Protein AF-A0A146LGS4-F1 (afdb_monomer_lite)

Foldseek 3Di:
DDDDWDDPDDQPDAAEAEAEAFDKDKDKDDQADQFKDKYKYKYAYPVLDKKKKKKWKAFDAADPVRHDIAKWKWKDQPPDIDIDGHGDMDMDMHRMMMIIITHGHPTRIMMMMMMHD

Sequence (117 aa):
FYCEGKSVHPPKSYETITVKPGASIQVASPETQEKDEDKAYSFSSTTGSPITLKCTMKLDKPLSTGQCAKEILTIDSGNGPQESCGKGQVSATGTTIKMRVETLRATRGQVSCVVKG

Structure (mmCIF, N/CA/C/O backbone):
data_AF-A0A146LGS4-F1
#
_entry.id   AF-A0A146LGS4-F1
#
loop_
_atom_site.group_PDB
_atom_site.id
_atom_site.type_symbol
_atom_site.label_atom_id
_atom_site.label_alt_id
_atom_site.label_comp_id
_atom_site.label_asym_id
_atom_site.label_entity_id
_atom_site.label_seq_id
_atom_site.pdbx_PDB_ins_code
_atom_site.Cartn_x
_atom_site.Cartn_y
_atom_site.Cartn_z
_atom_site.occupancy
_atom_site.B_iso_or_equiv
_atom_site.auth_seq_id
_atom_site.auth_comp_id
_atom_site.auth_asym_id
_atom_site.auth_atom_id
_atom_site.pdbx_PDB_model_num
ATOM 1 N N . PHE A 1 1 ? 31.369 -2.516 -9.886 1.00 40.03 1 PHE A N 1
ATOM 2 C CA . PHE A 1 1 ? 30.089 -3.215 -9.676 1.00 40.03 1 PHE A CA 1
ATOM 3 C C . PHE A 1 1 ? 29.508 -2.722 -8.363 1.00 40.03 1 PHE A C 1
ATOM 5 O O . PHE A 1 1 ? 30.060 -3.038 -7.320 1.00 40.03 1 PHE A O 1
ATOM 12 N N . TYR A 1 2 ? 28.504 -1.850 -8.420 1.00 39.00 2 TYR A N 1
ATOM 13 C CA . TYR A 1 2 ? 27.823 -1.311 -7.242 1.00 39.00 2 TYR A CA 1
ATOM 14 C C . TYR A 1 2 ? 26.480 -2.042 -7.152 1.00 39.00 2 TYR A C 1
ATOM 16 O O . TYR A 1 2 ? 25.665 -1.932 -8.066 1.00 39.00 2 TYR A O 1
ATOM 24 N N . CYS A 1 3 ? 26.314 -2.894 -6.139 1.00 54.81 3 CYS A N 1
ATOM 25 C CA . CYS A 1 3 ? 25.048 -3.579 -5.889 1.00 54.81 3 CYS A CA 1
ATOM 26 C C . CYS A 1 3 ? 24.164 -2.655 -5.056 1.00 54.81 3 CYS A C 1
ATOM 28 O O . CYS A 1 3 ? 24.316 -2.589 -3.839 1.00 54.81 3 CYS A O 1
ATOM 30 N N . GLU A 1 4 ? 23.250 -1.950 -5.714 1.00 57.44 4 GLU A N 1
ATOM 31 C CA . GLU A 1 4 ? 22.128 -1.299 -5.041 1.00 57.44 4 GLU A CA 1
ATOM 32 C C . GLU A 1 4 ? 21.035 -2.347 -4.848 1.00 57.44 4 GLU A C 1
ATOM 34 O O . GLU A 1 4 ? 20.549 -2.948 -5.808 1.00 57.44 4 GLU A O 1
ATOM 39 N N . GLY A 1 5 ? 20.711 -2.629 -3.591 1.00 53.88 5 GLY A N 1
ATOM 40 C CA . GLY A 1 5 ? 19.721 -3.623 -3.205 1.00 53.88 5 GLY A CA 1
ATOM 41 C C . GLY A 1 5 ? 18.818 -3.092 -2.101 1.00 53.88 5 GLY A C 1
ATOM 42 O O . GLY A 1 5 ? 19.068 -2.028 -1.536 1.00 53.88 5 GLY A O 1
ATOM 43 N N . LYS A 1 6 ? 17.765 -3.858 -1.812 1.00 62.69 6 LYS A N 1
ATOM 44 C CA . LYS A 1 6 ? 16.754 -3.563 -0.789 1.00 62.69 6 LYS A CA 1
ATOM 45 C C . LYS A 1 6 ? 17.360 -3.162 0.558 1.00 62.69 6 LYS A C 1
ATOM 47 O O . LYS A 1 6 ? 18.405 -3.684 0.956 1.00 62.69 6 LYS A O 1
ATOM 52 N N . SER A 1 7 ? 16.627 -2.352 1.322 1.00 59.41 7 SER A N 1
ATOM 53 C CA . SER A 1 7 ? 16.926 -2.183 2.741 1.00 59.41 7 SER A CA 1
ATOM 54 C C . SER A 1 7 ? 16.551 -3.467 3.489 1.00 59.41 7 SER A C 1
ATOM 56 O O . SER A 1 7 ? 15.380 -3.809 3.625 1.00 59.41 7 SER A O 1
ATOM 58 N N . VAL A 1 8 ? 17.548 -4.198 3.998 1.00 62.03 8 VAL A N 1
ATOM 59 C CA . VAL A 1 8 ? 17.332 -5.389 4.851 1.00 62.03 8 VAL A CA 1
ATOM 60 C C . VAL A 1 8 ? 16.853 -5.032 6.261 1.00 62.03 8 VAL A C 1
ATOM 62 O O . VAL A 1 8 ? 16.523 -5.911 7.055 1.00 62.03 8 VAL A O 1
ATOM 65 N N . HIS A 1 9 ? 16.833 -3.741 6.591 1.00 65.00 9 HIS A N 1
ATOM 66 C CA . HIS A 1 9 ? 16.411 -3.250 7.890 1.00 65.00 9 HIS A CA 1
ATOM 67 C C . HIS A 1 9 ? 14.932 -2.846 7.864 1.00 65.00 9 HIS A C 1
ATOM 69 O O . HIS A 1 9 ? 14.465 -2.287 6.863 1.00 65.00 9 HIS A O 1
ATOM 75 N N . PRO A 1 10 ? 14.191 -3.082 8.963 1.00 65.62 10 PRO A N 1
ATOM 76 C CA . PRO A 1 10 ? 12.852 -2.533 9.117 1.00 65.62 10 PRO A CA 1
ATOM 77 C C . PRO A 1 10 ? 12.892 -0.997 9.025 1.00 65.62 10 PRO A C 1
ATOM 79 O O . PRO A 1 10 ? 13.920 -0.388 9.348 1.00 65.62 10 PRO A O 1
ATOM 82 N N . PRO A 1 11 ? 11.791 -0.356 8.600 1.00 73.38 11 PRO A N 1
ATOM 83 C CA . PRO A 1 11 ? 11.742 1.096 8.497 1.00 73.38 11 PRO A CA 1
ATOM 84 C C . PRO A 1 11 ? 12.005 1.735 9.865 1.00 73.38 11 PRO A C 1
ATOM 86 O O . PRO A 1 11 ? 11.525 1.255 10.894 1.00 73.38 11 PRO A O 1
ATOM 89 N N . LYS A 1 12 ? 12.773 2.832 9.874 1.00 74.19 12 LYS A N 1
ATOM 90 C CA . LYS A 1 12 ? 13.194 3.524 11.108 1.00 74.19 12 LYS A CA 1
ATOM 91 C C . LYS A 1 12 ? 12.014 4.055 11.925 1.00 74.19 12 LYS A C 1
ATOM 93 O O . LYS A 1 12 ? 12.109 4.154 13.145 1.00 74.19 12 LYS A O 1
ATOM 98 N N . SER A 1 13 ? 10.924 4.410 11.255 1.00 80.38 13 SER A N 1
ATOM 99 C CA . SER A 1 13 ? 9.697 4.895 11.873 1.00 80.38 13 SER A CA 1
ATOM 100 C C . SER A 1 13 ? 8.507 4.679 10.942 1.00 80.38 13 SER A C 1
ATOM 102 O O . SER A 1 13 ? 8.665 4.570 9.727 1.00 80.38 13 SER A O 1
ATOM 104 N N . TYR A 1 14 ? 7.315 4.629 11.535 1.00 87.31 14 TYR A N 1
ATOM 105 C CA . TYR A 1 14 ? 6.047 4.659 10.817 1.00 87.31 14 TYR A CA 1
ATOM 106 C C . TYR A 1 14 ? 5.342 5.983 11.095 1.00 87.31 14 TYR A C 1
ATOM 108 O O . TYR A 1 14 ? 5.128 6.343 12.254 1.00 87.31 14 TYR A O 1
ATOM 116 N N . GLU A 1 15 ? 4.923 6.672 10.041 1.00 90.94 15 GLU A N 1
ATOM 117 C CA . GLU A 1 15 ? 3.952 7.751 10.157 1.00 90.94 15 GLU A CA 1
ATOM 118 C C . GLU A 1 15 ? 2.581 7.140 10.460 1.00 90.94 15 GLU A C 1
ATOM 120 O O . GLU A 1 15 ? 2.048 6.349 9.681 1.00 90.94 15 GLU A O 1
ATOM 125 N N . THR A 1 16 ? 2.021 7.451 11.627 1.00 91.88 16 THR A N 1
ATOM 126 C CA . THR A 1 16 ? 0.741 6.875 12.051 1.00 91.88 16 THR A CA 1
ATOM 127 C C . THR A 1 16 ? -0.404 7.794 11.657 1.00 91.88 16 THR A C 1
ATOM 129 O O . THR A 1 16 ? -0.437 8.956 12.054 1.00 91.88 16 THR A O 1
ATOM 132 N N . ILE A 1 17 ? -1.358 7.254 10.903 1.00 93.38 17 ILE A N 1
ATOM 133 C CA . ILE A 1 17 ? -2.522 7.973 10.395 1.00 93.38 17 ILE A CA 1
ATOM 134 C C . ILE A 1 17 ? -3.781 7.299 10.931 1.00 93.38 17 ILE A C 1
ATOM 136 O O . ILE A 1 17 ? -4.091 6.148 10.615 1.00 93.38 17 ILE A O 1
ATOM 140 N N . THR A 1 18 ? -4.535 8.037 11.735 1.00 94.62 18 THR A N 1
ATOM 141 C CA . THR A 1 18 ? -5.786 7.540 12.302 1.00 94.62 18 THR A CA 1
ATOM 142 C C . THR A 1 18 ? -6.946 7.810 11.348 1.00 94.62 18 THR A C 1
ATOM 144 O O . THR A 1 18 ? -7.186 8.949 10.948 1.00 94.62 18 THR A O 1
ATOM 147 N N . VAL A 1 19 ? -7.688 6.765 10.991 1.00 94.50 19 VAL A N 1
ATOM 148 C CA . VAL A 1 19 ? -8.761 6.814 9.995 1.00 94.50 19 VAL A CA 1
ATOM 149 C C . VAL A 1 19 ? -10.111 6.802 10.705 1.00 94.50 19 VAL A C 1
ATOM 151 O O . VAL A 1 19 ? -10.453 5.845 11.404 1.00 94.50 19 VAL A O 1
ATOM 154 N N . LYS A 1 20 ? -10.871 7.886 10.539 1.00 93.38 20 LYS A N 1
ATOM 155 C CA . LYS A 1 20 ? -12.237 8.014 11.063 1.00 93.38 20 LYS A CA 1
ATOM 156 C C . LYS A 1 20 ? -13.251 7.387 10.094 1.00 93.38 20 LYS A C 1
ATOM 158 O O . LYS A 1 20 ? -12.987 7.388 8.891 1.00 93.38 20 LYS A O 1
ATOM 163 N N . PRO A 1 21 ? -14.424 6.943 10.579 1.00 91.62 21 PRO A N 1
ATOM 164 C CA . PRO A 1 21 ? -15.514 6.506 9.713 1.00 91.62 21 PRO A CA 1
ATOM 165 C C . PRO A 1 21 ? -15.881 7.567 8.673 1.00 91.62 21 PRO A C 1
ATOM 167 O O . PRO A 1 21 ? -16.021 8.744 9.012 1.00 91.62 21 PRO A O 1
ATOM 170 N N . GLY A 1 22 ? -16.015 7.161 7.410 1.00 90.44 22 GLY A N 1
ATOM 171 C CA . GLY A 1 22 ? -16.330 8.049 6.289 1.00 90.44 22 GLY A CA 1
ATOM 172 C C . GLY A 1 22 ? -15.162 8.918 5.810 1.00 90.44 22 GLY A C 1
ATOM 173 O O . GLY A 1 22 ? -15.321 9.667 4.845 1.00 90.44 22 GLY A O 1
ATOM 174 N N . ALA A 1 23 ? -13.985 8.835 6.441 1.00 92.50 23 ALA A N 1
ATOM 175 C CA . ALA A 1 23 ? -12.802 9.545 5.973 1.00 92.50 23 ALA A CA 1
ATOM 176 C C . ALA A 1 23 ? -12.253 8.913 4.687 1.00 92.50 23 ALA A C 1
ATOM 178 O O . ALA A 1 23 ? -12.284 7.697 4.501 1.00 92.50 23 ALA A O 1
ATOM 179 N N . SER A 1 24 ? -11.690 9.753 3.819 1.00 94.62 24 SER A N 1
ATOM 180 C CA . SER A 1 24 ? -10.939 9.336 2.636 1.00 94.62 24 SER A CA 1
ATOM 181 C C . SER A 1 24 ? -9.616 10.088 2.626 1.00 94.62 24 SER A C 1
ATOM 183 O O . SER A 1 24 ? -9.598 11.302 2.448 1.00 94.62 24 SER A O 1
ATOM 185 N N . ILE A 1 25 ? -8.516 9.374 2.846 1.00 93.00 25 ILE A N 1
ATOM 186 C CA . ILE A 1 25 ? -7.175 9.945 2.995 1.00 93.00 25 ILE A CA 1
ATOM 187 C C . ILE A 1 25 ? -6.330 9.500 1.810 1.00 93.00 25 ILE A C 1
ATOM 189 O O . ILE A 1 25 ? -6.264 8.309 1.515 1.00 93.00 25 ILE A O 1
ATOM 193 N N . GLN A 1 26 ? -5.680 10.446 1.136 1.00 92.94 26 GLN A N 1
ATOM 194 C CA . GLN A 1 26 ? -4.759 10.156 0.043 1.00 92.94 26 GLN A CA 1
ATOM 195 C C . GLN A 1 26 ? -3.315 10.275 0.525 1.00 92.94 26 GLN A C 1
ATOM 197 O O . GLN A 1 26 ? -2.951 11.250 1.176 1.00 92.94 26 GLN A O 1
ATOM 202 N N . VAL A 1 27 ? -2.495 9.290 0.171 1.00 89.56 27 VAL A N 1
ATOM 203 C CA . VAL A 1 27 ? -1.050 9.285 0.404 1.00 89.56 27 VAL A CA 1
ATOM 204 C C . VAL A 1 27 ? -0.371 9.033 -0.932 1.00 89.56 27 VAL A C 1
ATOM 206 O O . VAL A 1 27 ? -0.724 8.089 -1.632 1.00 89.56 27 VAL A O 1
ATOM 209 N N . ALA A 1 28 ? 0.578 9.881 -1.312 1.00 84.88 28 ALA A N 1
ATOM 210 C CA . ALA A 1 28 ? 1.312 9.735 -2.562 1.00 84.88 28 ALA A CA 1
ATOM 211 C C . ALA A 1 28 ? 2.809 9.958 -2.341 1.00 84.88 28 ALA A C 1
ATOM 213 O O . ALA A 1 28 ? 3.195 10.817 -1.545 1.00 84.88 28 ALA A O 1
ATOM 214 N N . SER A 1 29 ? 3.641 9.200 -3.056 1.00 74.12 29 SER A N 1
ATOM 215 C CA . SER A 1 29 ? 5.064 9.516 -3.166 1.00 74.12 29 SER A CA 1
ATOM 216 C C . SER A 1 29 ? 5.261 10.731 -4.092 1.00 74.12 29 SER A C 1
ATOM 218 O O . SER A 1 29 ? 4.485 10.917 -5.036 1.00 74.12 29 SER A O 1
ATOM 220 N N . PRO A 1 30 ? 6.255 11.597 -3.826 1.00 62.97 30 PRO A N 1
ATOM 221 C CA . PRO A 1 30 ? 6.573 12.735 -4.689 1.00 62.97 30 PRO A CA 1
ATOM 222 C C . PRO A 1 30 ? 6.965 12.284 -6.109 1.00 62.97 30 PRO A C 1
ATOM 224 O O . PRO A 1 30 ? 7.539 11.214 -6.292 1.00 62.97 30 PRO A O 1
ATOM 227 N N . GLU A 1 31 ? 6.679 13.112 -7.123 1.00 56.72 31 GLU A N 1
ATOM 228 C CA . GLU A 1 31 ? 6.920 12.772 -8.540 1.00 56.72 31 GLU A CA 1
ATOM 229 C C . GLU A 1 31 ? 8.404 12.608 -8.906 1.00 56.72 31 GLU A C 1
ATOM 231 O O . GLU A 1 31 ? 8.723 11.892 -9.858 1.00 56.72 31 GLU A O 1
ATOM 236 N N . THR A 1 32 ? 9.300 13.254 -8.157 1.00 56.66 32 THR A N 1
ATOM 237 C CA . THR A 1 32 ? 10.755 13.192 -8.336 1.00 56.66 32 THR A CA 1
ATOM 238 C C . THR A 1 32 ? 11.442 12.886 -7.013 1.00 56.66 32 THR A C 1
ATOM 240 O O . THR A 1 32 ? 11.377 13.677 -6.071 1.00 56.66 32 THR A O 1
ATOM 243 N N . GLN A 1 33 ? 12.133 11.749 -6.963 1.00 62.03 33 GLN A N 1
ATOM 244 C CA . GLN A 1 33 ? 12.915 11.314 -5.811 1.00 62.03 33 GLN A CA 1
ATOM 245 C C . GLN A 1 33 ? 14.386 11.691 -6.006 1.00 62.03 33 GLN A C 1
ATOM 247 O O . GLN A 1 33 ? 15.139 11.043 -6.733 1.00 62.03 33 GLN A O 1
ATOM 252 N N . GLU A 1 34 ? 14.803 12.775 -5.348 1.00 58.59 34 GLU A N 1
ATOM 253 C CA . GLU A 1 34 ? 16.208 13.215 -5.318 1.00 58.59 34 GLU A CA 1
ATOM 254 C C . GLU A 1 34 ? 17.096 12.302 -4.449 1.00 58.59 34 GLU A C 1
ATOM 256 O O . GLU A 1 34 ? 18.325 12.328 -4.544 1.00 58.59 34 GLU A O 1
ATOM 261 N N . LYS A 1 35 ? 16.476 11.502 -3.575 1.00 65.88 35 LYS A N 1
ATOM 262 C CA . LYS A 1 35 ? 17.109 10.599 -2.605 1.00 65.88 35 LYS A CA 1
ATOM 263 C C . LYS A 1 35 ? 16.344 9.280 -2.555 1.00 65.88 35 LYS A C 1
ATOM 265 O O . LYS A 1 35 ? 15.192 9.234 -2.974 1.00 65.88 35 LYS A O 1
ATOM 270 N N . ASP A 1 36 ? 16.986 8.246 -2.016 1.00 70.62 36 ASP A N 1
ATOM 271 C CA . ASP A 1 36 ? 16.329 6.975 -1.717 1.00 70.62 36 ASP A CA 1
ATOM 272 C C . ASP A 1 36 ? 15.156 7.261 -0.777 1.00 70.62 36 ASP A C 1
ATOM 274 O O . ASP A 1 36 ? 15.320 7.958 0.232 1.00 70.62 36 ASP A O 1
ATOM 278 N N . GLU A 1 37 ? 13.972 6.772 -1.127 1.00 75.25 37 GLU A N 1
ATOM 279 C CA . GLU A 1 37 ? 12.788 6.926 -0.293 1.00 75.25 37 GLU A CA 1
ATOM 280 C C . GLU A 1 37 ? 12.517 5.604 0.410 1.00 75.25 37 GLU A C 1
ATOM 282 O O . GLU A 1 37 ? 12.319 4.581 -0.236 1.00 75.25 37 GLU A O 1
ATOM 287 N N . ASP A 1 38 ? 12.504 5.649 1.738 1.00 84.56 38 ASP A N 1
ATOM 288 C CA . ASP A 1 38 ? 12.025 4.582 2.610 1.00 84.56 38 ASP A CA 1
ATOM 289 C C . ASP A 1 38 ? 10.989 5.210 3.541 1.00 84.56 38 ASP A C 1
ATOM 291 O O . ASP A 1 38 ? 11.323 5.767 4.592 1.00 84.56 38 ASP A O 1
ATOM 295 N N . LYS A 1 39 ? 9.733 5.226 3.089 1.00 87.31 39 LYS A N 1
ATOM 296 C CA . LYS A 1 39 ? 8.610 5.768 3.859 1.00 87.31 39 LYS A CA 1
ATOM 297 C C . LYS A 1 39 ? 7.690 4.655 4.289 1.00 87.31 39 LYS A C 1
ATOM 299 O O . LYS A 1 39 ? 7.243 3.859 3.467 1.00 87.31 39 LYS A O 1
ATOM 304 N N . ALA A 1 40 ? 7.342 4.659 5.568 1.00 91.62 40 ALA A N 1
ATOM 305 C CA . ALA A 1 40 ? 6.404 3.711 6.127 1.00 91.62 40 ALA A CA 1
ATOM 306 C C . ALA A 1 40 ? 5.235 4.428 6.805 1.00 91.62 40 ALA A C 1
ATOM 308 O O . ALA A 1 40 ? 5.420 5.402 7.533 1.00 91.62 40 ALA A O 1
ATOM 309 N N . TYR A 1 41 ? 4.032 3.919 6.572 1.00 93.88 41 TYR A N 1
ATOM 310 C CA . TYR A 1 41 ? 2.767 4.435 7.072 1.00 93.88 41 TYR A CA 1
ATOM 311 C C . TYR A 1 41 ? 2.035 3.344 7.845 1.00 93.88 41 TYR A C 1
ATOM 313 O O . TYR A 1 41 ? 2.036 2.179 7.447 1.00 93.88 41 TYR A O 1
ATOM 321 N N . SER A 1 42 ? 1.404 3.715 8.951 1.00 95.25 42 SER A N 1
ATOM 322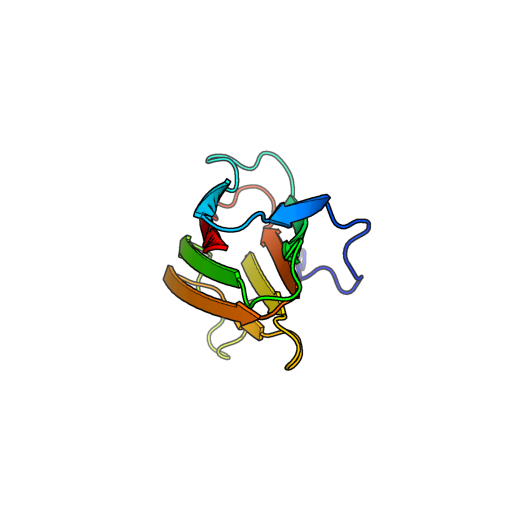 C CA . SER A 1 42 ? 0.532 2.845 9.735 1.00 95.25 42 SER A CA 1
ATOM 323 C C . SER A 1 42 ? -0.848 3.479 9.802 1.00 95.25 42 SER A C 1
ATOM 325 O O . SER A 1 42 ? -1.054 4.469 10.501 1.00 95.25 42 SER A O 1
ATOM 327 N N . PHE A 1 43 ? -1.800 2.922 9.065 1.00 96.00 43 PHE A N 1
ATOM 328 C CA . PHE A 1 43 ? -3.188 3.361 9.071 1.00 96.00 43 PHE A CA 1
ATOM 329 C C . PHE A 1 43 ? -3.957 2.569 10.117 1.00 96.00 43 PHE A C 1
ATOM 331 O O . PHE A 1 43 ? -3.906 1.341 10.106 1.00 96.00 43 PHE A O 1
ATOM 338 N N . SER A 1 44 ? -4.664 3.239 11.024 1.00 95.81 44 SER A N 1
ATOM 339 C CA . SER A 1 44 ? -5.438 2.567 12.076 1.00 95.81 44 SER A CA 1
ATOM 340 C C . SER A 1 44 ? -6.839 3.144 12.198 1.00 95.81 44 SER A C 1
ATOM 342 O O . SER A 1 44 ? -7.011 4.360 12.272 1.00 95.81 44 SER A O 1
ATOM 34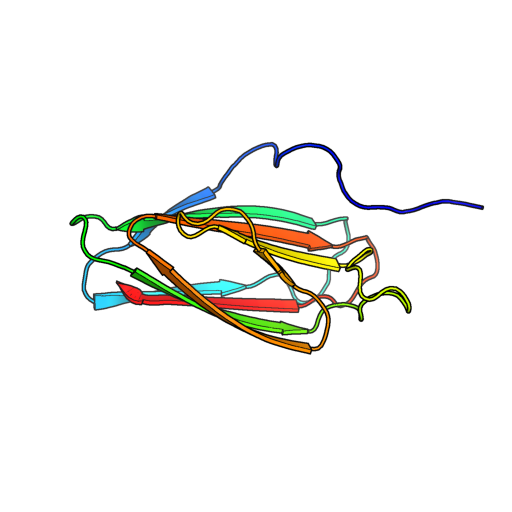4 N N . SER A 1 45 ? -7.840 2.269 12.234 1.00 94.94 45 SER A N 1
ATOM 345 C CA . SER A 1 45 ? -9.238 2.647 12.451 1.00 94.94 45 SER A CA 1
ATOM 346 C C . SER A 1 45 ? -9.455 3.226 13.850 1.00 94.94 45 SER A C 1
ATOM 348 O O . SER A 1 45 ? -9.018 2.635 14.836 1.00 94.94 45 SER A O 1
ATOM 350 N N . THR A 1 46 ? -10.191 4.338 13.970 1.00 93.19 46 THR A N 1
ATOM 351 C CA . THR A 1 46 ? -10.577 4.878 15.291 1.00 93.19 46 THR A CA 1
ATOM 352 C C . THR A 1 46 ? -11.614 4.027 16.017 1.00 93.19 46 THR A C 1
ATOM 354 O O . THR A 1 46 ? -11.768 4.168 17.224 1.00 93.19 46 THR A O 1
ATOM 357 N N . THR A 1 47 ? -12.390 3.215 15.293 1.00 91.06 47 THR A N 1
ATOM 358 C CA . THR A 1 47 ? -13.553 2.494 15.850 1.00 91.06 47 THR A CA 1
ATOM 359 C C . THR A 1 47 ? -13.346 0.987 15.938 1.00 91.06 47 THR A C 1
ATOM 361 O O . THR A 1 47 ? -14.218 0.282 16.432 1.00 91.06 47 THR A O 1
ATOM 364 N N . GLY A 1 48 ? -12.228 0.475 15.415 1.00 88.56 48 GLY A N 1
ATOM 365 C CA . GLY A 1 48 ? -12.018 -0.961 15.227 1.00 88.56 48 GLY A CA 1
ATOM 366 C C . GLY A 1 48 ? -12.751 -1.546 14.014 1.00 88.56 48 GLY A C 1
ATOM 367 O O . GLY A 1 48 ? -12.564 -2.721 13.717 1.00 88.56 48 GLY A O 1
ATOM 368 N N . SER A 1 49 ? -13.533 -0.748 13.275 1.00 92.25 49 SER A N 1
ATOM 369 C CA . SER A 1 49 ? -14.115 -1.177 11.995 1.00 92.25 49 SER A CA 1
ATOM 370 C C . SER A 1 49 ? -13.029 -1.297 10.914 1.00 92.25 49 SER A C 1
ATOM 372 O O . SER A 1 49 ? -12.088 -0.495 10.932 1.00 92.25 49 SER A O 1
ATOM 374 N N . PRO A 1 50 ? -13.126 -2.249 9.967 1.00 94.81 50 PRO A N 1
ATOM 375 C CA . PRO A 1 50 ? -12.137 -2.399 8.903 1.00 94.81 50 PRO A CA 1
ATOM 376 C C . PRO A 1 50 ? -12.027 -1.155 8.013 1.00 94.81 50 PRO A C 1
ATOM 378 O O . PRO A 1 50 ? -13.030 -0.619 7.552 1.00 94.81 50 PRO A O 1
ATOM 381 N N . ILE A 1 51 ? -10.793 -0.754 7.718 1.00 96.69 51 ILE A N 1
ATOM 382 C CA . ILE A 1 51 ? -10.442 0.252 6.715 1.00 96.69 51 ILE A CA 1
ATOM 383 C C . ILE A 1 51 ? -10.005 -0.446 5.422 1.00 96.69 51 ILE A C 1
ATOM 385 O O . ILE A 1 51 ? -9.556 -1.593 5.436 1.00 96.69 51 ILE A O 1
ATOM 389 N N . THR A 1 52 ? -10.120 0.243 4.289 1.00 97.19 52 THR A N 1
ATOM 390 C CA . THR A 1 52 ? -9.661 -0.245 2.981 1.00 97.19 52 THR A CA 1
ATOM 391 C C . THR A 1 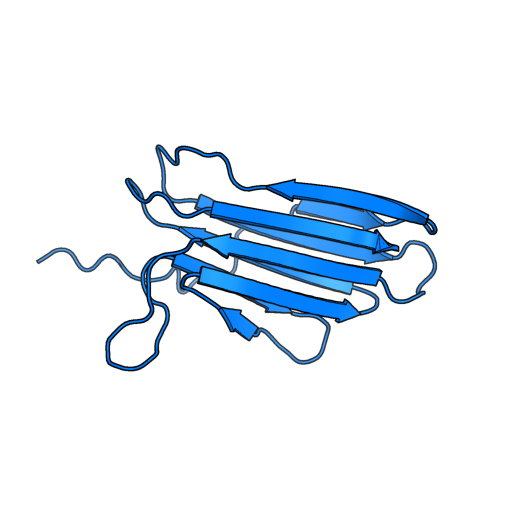52 ? -8.580 0.669 2.422 1.00 97.19 52 THR A C 1
ATOM 393 O O . THR A 1 52 ? -8.801 1.868 2.285 1.00 97.19 52 THR A O 1
ATOM 396 N N . LEU A 1 53 ? -7.441 0.095 2.045 1.00 97.00 53 LEU A N 1
ATOM 397 C CA . LEU A 1 53 ? -6.345 0.743 1.327 1.00 97.00 53 LEU A CA 1
ATOM 398 C C . LEU A 1 53 ? -6.392 0.302 -0.140 1.00 97.00 53 LEU A C 1
ATOM 400 O O . LEU A 1 53 ? -6.425 -0.894 -0.423 1.00 97.00 53 LEU A O 1
ATOM 404 N N . LYS A 1 54 ? -6.363 1.253 -1.076 1.00 97.31 54 LYS A N 1
ATOM 405 C CA . LYS A 1 54 ? -6.197 0.987 -2.512 1.00 97.31 54 LYS A CA 1
ATOM 406 C C . LYS A 1 54 ? -5.043 1.807 -3.049 1.00 97.31 54 LYS A C 1
ATOM 408 O O . LYS A 1 54 ? -5.100 3.030 -2.981 1.00 97.31 54 LYS A O 1
ATOM 413 N N . CYS A 1 55 ? -4.042 1.152 -3.616 1.00 95.81 55 CYS A N 1
ATOM 414 C CA . CYS A 1 55 ? -2.867 1.799 -4.179 1.00 95.81 55 CYS A CA 1
ATOM 415 C C . CYS A 1 55 ? -2.788 1.561 -5.681 1.00 95.81 55 CYS A C 1
ATOM 417 O O . CYS A 1 55 ? -2.945 0.436 -6.147 1.00 95.81 55 CYS A O 1
ATOM 419 N N . THR A 1 56 ? -2.508 2.620 -6.430 1.00 95.62 56 THR A N 1
ATOM 420 C CA . THR A 1 56 ? -2.044 2.545 -7.814 1.00 95.62 56 THR A CA 1
ATOM 421 C C . THR A 1 56 ? -0.537 2.741 -7.807 1.00 95.62 56 THR A C 1
ATOM 423 O O . THR A 1 56 ? -0.039 3.698 -7.213 1.00 95.62 56 THR A O 1
ATOM 426 N N . MET A 1 57 ? 0.181 1.823 -8.445 1.00 93.31 57 MET A N 1
ATOM 427 C CA . MET A 1 57 ? 1.638 1.799 -8.457 1.00 93.31 57 MET A CA 1
ATOM 428 C C . MET A 1 57 ? 2.177 1.862 -9.883 1.00 93.31 57 MET A C 1
ATOM 430 O O . MET A 1 57 ? 1.639 1.253 -10.813 1.00 93.31 57 MET A O 1
ATOM 434 N N . LYS A 1 58 ? 3.266 2.604 -10.038 1.00 92.38 58 LYS A N 1
ATOM 435 C CA . LYS A 1 58 ? 4.104 2.673 -11.227 1.00 92.38 58 LYS A CA 1
ATOM 436 C C . LYS A 1 58 ? 5.547 2.596 -10.751 1.00 92.38 58 LYS A C 1
ATOM 438 O O . LYS A 1 58 ? 6.229 3.612 -10.670 1.00 92.38 58 LYS A O 1
ATOM 443 N N . LEU A 1 59 ? 5.950 1.384 -10.399 1.00 90.38 59 LEU A N 1
ATOM 444 C CA . LEU A 1 59 ? 7.275 1.057 -9.899 1.00 90.38 59 LEU A CA 1
ATOM 445 C C . LEU A 1 59 ? 8.119 0.344 -10.967 1.00 90.38 59 LEU A C 1
ATOM 447 O O . LEU A 1 59 ? 7.591 -0.081 -12.007 1.00 90.38 59 LEU A O 1
ATOM 451 N N . ASP A 1 60 ? 9.416 0.186 -10.708 1.00 89.06 60 ASP A N 1
ATOM 452 C CA . ASP A 1 60 ? 10.304 -0.632 -11.531 1.00 89.06 60 ASP A CA 1
ATOM 453 C C . ASP A 1 60 ? 9.802 -2.075 -11.595 1.00 89.06 60 ASP A C 1
ATOM 455 O O . ASP A 1 60 ? 9.165 -2.605 -10.679 1.00 89.06 60 ASP A O 1
ATOM 459 N N . LYS A 1 61 ? 10.051 -2.704 -12.737 1.00 89.62 61 LYS A N 1
ATOM 460 C CA . LYS A 1 61 ? 9.571 -4.057 -13.018 1.00 89.62 61 LYS A CA 1
ATOM 461 C C . LYS A 1 61 ? 10.288 -5.057 -12.100 1.00 89.62 61 LYS A C 1
ATOM 463 O O . LYS A 1 61 ? 11.441 -4.818 -11.737 1.00 89.62 61 LYS A O 1
ATOM 468 N N . PRO A 1 62 ? 9.670 -6.205 -11.777 1.00 88.75 62 PRO A N 1
ATOM 469 C CA . PRO A 1 62 ? 10.406 -7.281 -11.130 1.00 88.75 62 PRO A CA 1
ATOM 470 C C . PRO A 1 62 ? 11.580 -7.738 -12.007 1.00 88.75 62 PRO A C 1
ATOM 472 O O . PRO A 1 62 ? 11.554 -7.616 -13.237 1.00 88.75 62 PRO A O 1
ATOM 475 N N . LEU A 1 63 ? 12.601 -8.303 -11.364 1.00 87.00 63 LEU A N 1
ATOM 476 C CA . LEU A 1 63 ? 13.673 -9.023 -12.046 1.00 87.00 63 LEU A CA 1
ATOM 477 C C . LEU A 1 63 ? 13.099 -10.203 -12.844 1.00 87.00 63 LEU A C 1
ATOM 479 O O . LEU A 1 63 ? 11.968 -10.637 -12.623 1.00 87.00 63 LEU A O 1
ATOM 483 N N . SER A 1 64 ? 13.903 -10.789 -13.732 1.00 86.00 64 SER A N 1
ATOM 484 C CA . SER A 1 64 ? 13.516 -12.001 -14.475 1.00 86.00 64 SER A CA 1
ATOM 485 C C . SER A 1 64 ? 13.147 -13.182 -13.567 1.00 86.00 64 SER A C 1
ATOM 487 O O . SER A 1 64 ? 12.416 -14.070 -13.990 1.00 86.00 64 SER A O 1
ATOM 489 N N . THR A 1 65 ? 13.610 -13.178 -12.314 1.00 86.31 65 THR A N 1
ATOM 490 C CA . THR A 1 65 ? 13.259 -14.152 -11.270 1.00 86.31 65 THR A CA 1
ATOM 491 C C . THR A 1 65 ? 11.887 -13.903 -10.630 1.00 86.31 65 THR A C 1
ATOM 493 O O . THR A 1 65 ? 11.477 -14.664 -9.760 1.00 86.31 65 THR A O 1
ATOM 496 N N . GLY A 1 66 ? 11.185 -12.831 -11.011 1.00 84.56 66 GLY A N 1
ATOM 497 C CA . GLY A 1 66 ? 9.910 -12.409 -10.422 1.00 84.56 66 GLY A CA 1
ATOM 498 C C . GLY A 1 66 ? 10.048 -11.573 -9.146 1.00 84.56 66 GLY A C 1
ATOM 499 O O . GLY A 1 66 ? 9.050 -11.087 -8.625 1.00 84.56 66 GLY A O 1
ATOM 500 N N . GLN A 1 67 ? 11.267 -11.364 -8.645 1.00 86.31 67 GLN A N 1
ATOM 501 C CA . GLN A 1 67 ? 11.504 -10.620 -7.409 1.00 86.31 67 GLN A CA 1
ATOM 502 C C . GLN A 1 67 ? 11.544 -9.108 -7.650 1.00 86.31 67 GLN A C 1
ATOM 504 O O . GLN A 1 67 ? 12.240 -8.625 -8.545 1.00 86.31 67 GLN A O 1
ATOM 509 N N . CYS A 1 68 ? 10.854 -8.349 -6.801 1.00 87.06 68 CYS A N 1
ATOM 510 C CA . CYS A 1 68 ? 11.025 -6.902 -6.705 1.00 87.06 68 CYS A CA 1
ATOM 511 C C . CYS A 1 68 ? 12.387 -6.606 -6.073 1.00 87.06 68 CYS A C 1
ATOM 513 O O . CYS A 1 68 ? 12.726 -7.240 -5.079 1.00 87.06 68 CYS A O 1
ATOM 515 N N . ALA A 1 69 ? 13.183 -5.696 -6.636 1.00 81.94 69 ALA A N 1
ATOM 516 C CA . ALA A 1 69 ? 14.556 -5.461 -6.166 1.00 81.94 69 ALA A CA 1
ATOM 517 C C . ALA A 1 69 ? 14.908 -3.982 -5.978 1.00 81.94 69 ALA A C 1
ATOM 519 O O . ALA A 1 69 ? 15.592 -3.653 -5.013 1.00 81.94 69 ALA A O 1
ATOM 520 N N . LYS A 1 70 ? 14.447 -3.108 -6.881 1.00 82.62 70 LYS A N 1
ATOM 521 C CA . LYS A 1 70 ? 14.786 -1.676 -6.867 1.00 82.62 70 LYS A CA 1
ATOM 522 C C . LYS A 1 70 ? 13.717 -0.801 -6.235 1.00 82.62 70 LYS A C 1
ATOM 524 O O . LYS A 1 70 ? 14.031 0.149 -5.533 1.00 82.62 70 LYS A O 1
ATOM 529 N N . GLU A 1 71 ? 12.461 -1.110 -6.522 1.00 87.75 71 GLU A N 1
ATOM 530 C CA . GLU A 1 71 ? 11.320 -0.334 -6.066 1.00 87.75 71 GLU A CA 1
ATOM 531 C C . GLU A 1 71 ? 10.228 -1.284 -5.597 1.00 87.75 71 GLU A C 1
ATOM 533 O O . GLU A 1 71 ? 9.896 -2.245 -6.298 1.00 87.75 71 GLU A O 1
ATOM 538 N N . ILE A 1 72 ? 9.717 -1.056 -4.391 1.00 90.62 72 ILE A N 1
ATOM 539 C CA . ILE A 1 72 ? 8.875 -2.016 -3.685 1.00 90.62 72 ILE A CA 1
ATOM 540 C C . ILE A 1 72 ? 7.806 -1.270 -2.903 1.00 90.62 72 ILE A C 1
ATOM 542 O O . ILE A 1 72 ? 8.082 -0.329 -2.162 1.00 90.62 72 ILE A O 1
ATOM 546 N N . LEU A 1 73 ? 6.578 -1.740 -3.052 1.00 93.06 73 LEU A N 1
ATOM 547 C CA . LEU A 1 73 ? 5.466 -1.440 -2.176 1.00 93.06 73 LEU A CA 1
ATOM 548 C C . LEU A 1 73 ? 5.203 -2.672 -1.313 1.00 93.06 73 LEU A C 1
ATOM 550 O O . LEU A 1 73 ? 4.850 -3.726 -1.836 1.00 93.06 73 LEU A O 1
ATOM 554 N N . THR A 1 74 ? 5.345 -2.530 -0.003 1.00 93.62 74 THR A N 1
ATOM 555 C CA . THR A 1 74 ? 5.037 -3.582 0.966 1.00 93.62 74 THR A CA 1
ATOM 556 C C . THR A 1 74 ? 3.781 -3.204 1.734 1.00 93.62 74 THR A C 1
ATOM 558 O O . THR A 1 74 ? 3.709 -2.109 2.291 1.00 93.62 74 THR A O 1
ATOM 561 N N . ILE A 1 75 ? 2.791 -4.094 1.780 1.00 95.44 75 ILE A N 1
ATOM 562 C CA . ILE A 1 75 ? 1.544 -3.895 2.529 1.00 95.44 75 ILE A CA 1
ATOM 563 C C . ILE A 1 75 ? 1.329 -5.070 3.480 1.00 95.44 75 ILE A C 1
ATOM 565 O O . ILE A 1 75 ? 1.378 -6.224 3.068 1.00 95.44 75 ILE A O 1
ATOM 569 N N . ASP A 1 76 ? 1.039 -4.775 4.742 1.00 95.56 76 ASP A N 1
ATOM 570 C CA . ASP A 1 76 ? 0.630 -5.748 5.752 1.00 95.56 76 ASP A CA 1
ATOM 571 C C . ASP A 1 76 ? -0.709 -5.314 6.360 1.00 95.56 76 ASP A C 1
ATOM 573 O O . ASP A 1 76 ? -0.834 -4.225 6.919 1.00 95.56 76 ASP A O 1
ATOM 577 N N . SER A 1 77 ? -1.720 -6.169 6.225 1.00 94.69 77 SER A N 1
ATOM 578 C CA . SER A 1 77 ? -3.076 -5.963 6.760 1.00 94.69 77 SER A CA 1
ATOM 579 C C . SER A 1 77 ? -3.440 -6.957 7.871 1.00 94.69 77 SER A C 1
ATOM 581 O O . SER A 1 77 ? -4.611 -7.096 8.213 1.00 94.69 77 SER A O 1
ATOM 583 N N . GLY A 1 78 ? -2.443 -7.651 8.434 1.00 89.31 78 GLY A N 1
ATOM 584 C CA . GLY A 1 78 ? -2.604 -8.647 9.499 1.00 89.31 78 GLY A CA 1
ATOM 585 C C . GLY A 1 78 ? -2.319 -10.090 9.071 1.00 89.31 78 GLY A C 1
ATOM 586 O O . GLY A 1 78 ? -2.180 -10.953 9.931 1.00 89.31 78 GLY A O 1
ATOM 587 N N . ASN A 1 79 ? -2.171 -10.348 7.767 1.00 87.69 79 ASN A N 1
ATOM 588 C CA . ASN A 1 79 ? -1.803 -11.663 7.215 1.00 87.69 79 ASN A CA 1
ATOM 589 C C . ASN A 1 79 ? -0.304 -11.772 6.877 1.00 87.69 79 ASN A C 1
ATOM 591 O O . ASN A 1 79 ? 0.116 -12.703 6.190 1.00 87.69 79 ASN A O 1
ATOM 595 N N . GLY A 1 80 ? 0.499 -10.810 7.338 1.00 89.00 80 GLY A N 1
ATOM 596 C CA . GLY A 1 80 ? 1.913 -10.690 7.013 1.00 89.00 80 GLY A CA 1
ATOM 597 C C . GLY A 1 80 ? 2.176 -9.809 5.784 1.00 89.00 80 GLY A C 1
ATOM 598 O O . GLY A 1 80 ? 1.257 -9.495 5.018 1.00 89.00 80 GLY A O 1
ATOM 599 N N . PRO A 1 81 ? 3.438 -9.390 5.589 1.00 91.62 81 PRO A N 1
ATOM 600 C CA . PRO A 1 81 ? 3.815 -8.439 4.551 1.00 91.62 81 PRO A CA 1
ATOM 601 C C . PRO A 1 81 ? 3.717 -9.045 3.148 1.00 91.62 81 PRO A C 1
ATOM 603 O O . PRO A 1 81 ? 4.225 -10.134 2.889 1.00 91.62 81 PRO A O 1
ATOM 606 N N . GLN A 1 82 ? 3.099 -8.303 2.233 1.00 93.00 82 GLN A N 1
ATOM 607 C CA . GLN A 1 82 ? 3.013 -8.611 0.808 1.00 93.00 82 GLN A CA 1
ATOM 608 C C . GLN A 1 82 ? 3.787 -7.557 0.018 1.00 93.00 82 GLN A C 1
ATOM 610 O O . GLN A 1 82 ? 3.483 -6.369 0.120 1.00 93.00 82 GLN A O 1
ATOM 615 N N . GLU A 1 83 ? 4.777 -7.987 -0.762 1.00 92.69 83 GLU A N 1
ATOM 616 C CA . GLU A 1 83 ? 5.575 -7.111 -1.623 1.00 92.69 83 GLU A CA 1
ATOM 617 C C . GLU A 1 83 ? 4.951 -6.997 -3.021 1.00 92.69 83 GLU A C 1
ATOM 619 O O . GLU A 1 83 ? 4.379 -7.945 -3.560 1.00 92.69 83 GLU A O 1
ATOM 624 N N . SER A 1 84 ? 5.060 -5.826 -3.637 1.00 93.44 84 SER A N 1
ATOM 625 C CA . SER A 1 84 ? 4.563 -5.548 -4.983 1.00 93.44 84 SER A CA 1
ATOM 626 C C . SER A 1 84 ? 5.452 -4.530 -5.693 1.00 93.44 84 SER A C 1
ATOM 628 O O . SER A 1 84 ? 5.978 -3.607 -5.078 1.00 93.44 84 SER A O 1
ATOM 630 N N . CYS A 1 85 ? 5.617 -4.693 -7.003 1.00 92.19 85 CYS A N 1
ATOM 631 C CA . CYS A 1 85 ? 6.372 -3.791 -7.873 1.00 92.19 85 CYS A CA 1
ATOM 632 C C . CYS A 1 85 ? 5.807 -3.829 -9.299 1.00 92.19 85 CYS A C 1
ATOM 634 O O . CYS A 1 85 ? 4.833 -4.530 -9.584 1.00 92.19 85 CYS A O 1
ATOM 636 N N . GLY A 1 86 ? 6.401 -3.067 -10.214 1.00 92.31 86 GLY A N 1
ATOM 637 C CA . GLY A 1 86 ? 5.871 -2.867 -11.553 1.00 92.31 86 GLY A CA 1
ATOM 638 C C . GLY A 1 86 ? 4.673 -1.917 -11.577 1.00 92.31 86 GLY A C 1
ATOM 639 O O . GLY A 1 86 ? 4.516 -1.031 -10.736 1.00 92.31 86 GLY A O 1
ATOM 640 N N . LYS A 1 87 ? 3.820 -2.078 -12.590 1.00 93.62 87 LYS A N 1
ATOM 641 C CA . LYS A 1 87 ? 2.637 -1.234 -12.794 1.00 93.62 87 LYS A CA 1
ATOM 642 C C . LYS A 1 87 ? 1.376 -2.009 -12.454 1.00 93.62 87 LYS A C 1
ATOM 644 O O . LYS A 1 87 ? 1.227 -3.140 -12.904 1.00 93.62 87 LYS A O 1
ATOM 649 N N . GLY A 1 88 ? 0.451 -1.383 -11.739 1.00 94.06 88 GLY A N 1
ATOM 650 C CA . GLY A 1 88 ? -0.833 -2.005 -11.437 1.00 94.06 88 GLY A CA 1
ATOM 651 C C . GLY A 1 88 ? -1.540 -1.378 -10.249 1.00 94.06 88 GLY A C 1
ATOM 652 O O . GLY A 1 88 ? -1.266 -0.239 -9.867 1.00 94.06 88 GLY A O 1
ATOM 653 N N . GLN A 1 89 ? -2.460 -2.146 -9.676 1.00 95.56 89 GLN A N 1
ATOM 654 C CA . GLN A 1 89 ? -3.191 -1.771 -8.477 1.00 95.56 89 GLN A CA 1
ATOM 655 C C . GLN A 1 89 ? -3.114 -2.888 -7.448 1.00 95.56 89 GLN A C 1
ATOM 657 O O . GLN A 1 89 ? -3.191 -4.065 -7.793 1.00 95.56 89 GLN A O 1
ATOM 662 N N . VAL A 1 90 ? -3.000 -2.500 -6.184 1.00 95.12 90 VAL A N 1
ATOM 663 C CA . VAL A 1 90 ? -3.068 -3.409 -5.041 1.00 95.12 90 VAL A CA 1
ATOM 664 C C . VAL A 1 90 ? -4.084 -2.876 -4.044 1.00 95.12 90 VAL A C 1
ATOM 666 O O . VAL A 1 90 ? -4.332 -1.670 -3.964 1.00 95.12 90 VAL A O 1
ATOM 669 N N . SER A 1 91 ? -4.744 -3.772 -3.322 1.00 95.75 91 SER A N 1
ATOM 670 C CA . SER A 1 91 ? -5.752 -3.413 -2.328 1.00 95.75 91 SER A CA 1
ATOM 671 C C . SER A 1 91 ? -5.600 -4.281 -1.092 1.00 95.75 91 SER A C 1
ATOM 673 O O . SER A 1 91 ? -5.245 -5.452 -1.199 1.00 95.75 91 SER A O 1
ATOM 675 N N . ALA A 1 92 ? -5.88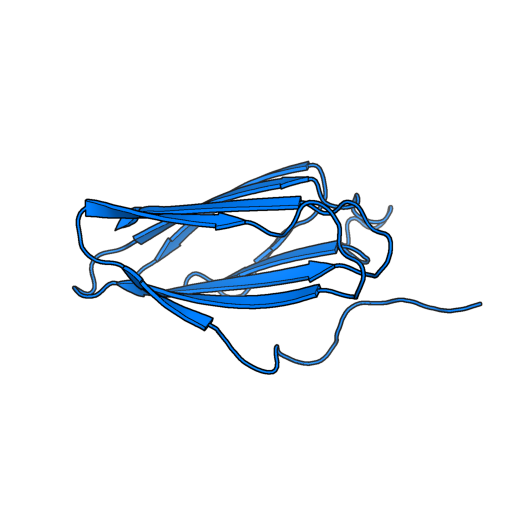5 -3.705 0.067 1.00 96.06 92 ALA A N 1
ATOM 676 C CA . ALA A 1 92 ? -5.878 -4.405 1.339 1.00 96.06 92 ALA A CA 1
ATOM 677 C C . ALA A 1 92 ? -7.007 -3.894 2.234 1.00 96.06 92 ALA A C 1
ATOM 6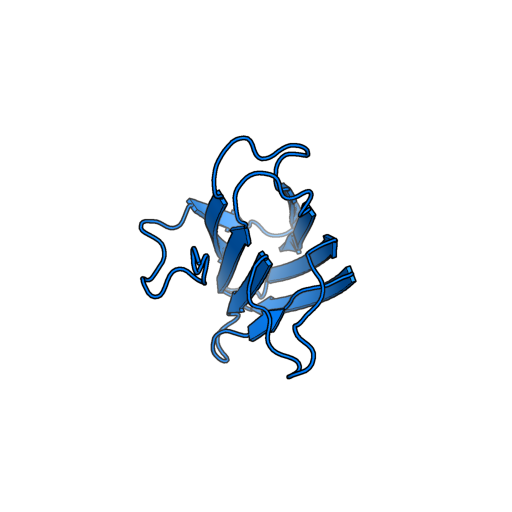79 O O . ALA A 1 92 ? -7.400 -2.727 2.154 1.00 96.06 92 ALA A O 1
ATOM 680 N N . THR A 1 93 ? -7.503 -4.765 3.106 1.00 96.75 93 THR A N 1
ATOM 681 C CA . THR A 1 93 ? -8.551 -4.450 4.077 1.00 96.75 93 THR A CA 1
ATOM 682 C C . THR A 1 93 ? -8.140 -5.004 5.431 1.00 96.75 93 THR A C 1
ATOM 684 O O . THR A 1 93 ? -7.681 -6.138 5.519 1.00 96.75 93 THR A O 1
ATOM 687 N N . GLY A 1 94 ? -8.296 -4.207 6.483 1.00 95.69 94 GLY A N 1
ATOM 688 C CA . GLY A 1 94 ? -7.915 -4.582 7.843 1.00 95.69 94 GLY A CA 1
ATOM 689 C C . GLY A 1 94 ? -8.257 -3.475 8.830 1.00 95.69 94 GLY A C 1
ATOM 690 O O . GLY A 1 94 ? -8.650 -2.388 8.427 1.00 95.69 94 GLY A O 1
ATOM 691 N N . THR A 1 95 ? -8.136 -3.726 10.128 1.00 95.50 95 THR A N 1
ATOM 692 C CA . THR A 1 95 ? -8.360 -2.699 11.168 1.00 95.50 95 THR A CA 1
ATOM 693 C C . THR A 1 95 ? -7.136 -1.803 11.367 1.00 95.50 95 THR A C 1
ATOM 695 O O . THR A 1 95 ? -7.268 -0.609 11.650 1.00 95.50 95 THR A O 1
ATOM 698 N N . THR A 1 96 ? -5.954 -2.373 11.127 1.00 96.06 96 THR A N 1
ATOM 699 C CA . THR A 1 96 ? -4.674 -1.684 10.990 1.00 96.06 96 THR A CA 1
ATOM 700 C C . THR A 1 96 ? -4.005 -2.158 9.704 1.00 96.06 96 THR A C 1
ATOM 702 O O . THR A 1 96 ? -3.933 -3.359 9.451 1.00 96.06 96 THR A O 1
ATOM 705 N N . ILE A 1 97 ? -3.514 -1.224 8.891 1.00 96.50 97 ILE A N 1
ATOM 706 C CA . ILE A 1 97 ? -2.779 -1.518 7.659 1.00 96.50 97 ILE A CA 1
ATOM 707 C C . ILE A 1 97 ? -1.434 -0.803 7.723 1.00 96.50 97 ILE A C 1
ATOM 709 O O . ILE A 1 97 ? -1.382 0.419 7.851 1.00 96.50 97 ILE A O 1
ATOM 713 N N . LYS A 1 98 ? -0.343 -1.557 7.616 1.00 95.38 98 LYS A N 1
ATOM 714 C CA . LYS A 1 98 ? 1.009 -1.019 7.473 1.00 95.38 98 LYS A CA 1
ATOM 715 C C . LYS A 1 98 ? 1.391 -1.017 6.004 1.00 95.38 98 LYS A C 1
ATOM 717 O O . LYS A 1 98 ? 1.167 -1.992 5.294 1.00 95.38 98 LYS A O 1
ATOM 722 N N . MET A 1 99 ? 1.981 0.076 5.561 1.00 94.50 99 MET A N 1
ATOM 723 C CA . MET A 1 99 ? 2.462 0.257 4.202 1.00 94.50 99 MET A CA 1
ATOM 724 C C . MET A 1 99 ? 3.899 0.752 4.258 1.00 94.50 99 MET A C 1
ATOM 726 O O . MET A 1 99 ? 4.209 1.610 5.077 1.00 94.50 99 MET A O 1
ATOM 730 N N . ARG A 1 100 ? 4.765 0.258 3.382 1.00 92.19 100 ARG A N 1
ATOM 731 C CA . ARG A 1 100 ? 6.124 0.765 3.192 1.00 92.19 100 ARG A CA 1
ATOM 732 C C . ARG A 1 100 ? 6.392 0.924 1.705 1.00 92.19 100 ARG A C 1
ATOM 734 O O . ARG A 1 100 ? 6.073 0.027 0.931 1.00 92.19 100 ARG A O 1
ATOM 741 N N . VAL A 1 101 ? 6.953 2.059 1.319 1.00 90.25 101 VAL A N 1
ATOM 742 C CA . VAL A 1 101 ? 7.419 2.327 -0.039 1.00 90.25 101 VAL A CA 1
ATOM 743 C C . VAL A 1 101 ? 8.926 2.489 0.023 1.00 90.25 101 VAL A C 1
ATOM 745 O O . VAL A 1 101 ? 9.423 3.377 0.715 1.00 90.25 101 VAL A O 1
ATOM 748 N N . GLU A 1 102 ? 9.622 1.618 -0.696 1.00 88.31 102 GLU A N 1
ATOM 749 C CA . GLU A 1 102 ? 11.071 1.631 -0.852 1.00 88.31 102 GLU A CA 1
ATOM 750 C C . GLU A 1 102 ? 11.400 1.927 -2.314 1.00 88.31 102 GLU A C 1
ATOM 752 O O . GLU A 1 102 ? 10.947 1.219 -3.212 1.00 88.31 102 GLU A O 1
ATOM 757 N N . THR A 1 103 ? 12.176 2.975 -2.564 1.00 84.00 103 THR A N 1
ATOM 758 C CA . THR A 1 103 ? 12.648 3.361 -3.902 1.00 84.00 103 THR A CA 1
ATOM 759 C C . THR A 1 103 ? 14.092 3.836 -3.820 1.00 84.00 103 THR A C 1
ATOM 761 O O . THR A 1 103 ? 14.510 4.412 -2.814 1.00 84.00 103 THR A O 1
ATOM 764 N N . LEU A 1 104 ? 14.856 3.596 -4.882 1.00 76.19 104 LEU A N 1
ATOM 765 C CA . LEU A 1 104 ? 16.249 4.028 -4.994 1.00 76.19 104 LEU A CA 1
ATOM 766 C C . LEU A 1 104 ? 16.353 5.391 -5.695 1.00 76.19 104 LEU A C 1
ATOM 768 O O . LEU A 1 104 ? 15.467 5.788 -6.458 1.00 76.19 104 LEU A O 1
ATOM 772 N N . ARG A 1 105 ? 17.460 6.103 -5.470 1.00 68.12 105 ARG A N 1
ATOM 773 C CA . ARG A 1 105 ? 17.799 7.361 -6.158 1.00 68.12 105 ARG A CA 1
ATOM 774 C C . ARG A 1 105 ? 17.650 7.258 -7.672 1.00 68.12 105 ARG A C 1
ATOM 776 O O . ARG A 1 105 ? 17.948 6.235 -8.280 1.00 68.12 105 ARG A O 1
ATOM 783 N N . ALA A 1 106 ? 17.254 8.377 -8.281 1.00 66.31 106 ALA A N 1
ATOM 784 C CA . ALA A 1 106 ? 17.105 8.529 -9.731 1.00 66.31 106 ALA A CA 1
ATOM 785 C C . ALA A 1 106 ? 16.050 7.610 -10.375 1.00 66.31 106 ALA A C 1
ATOM 787 O O . ALA A 1 106 ? 16.015 7.461 -11.601 1.00 66.31 106 ALA A O 1
ATOM 788 N N . THR A 1 107 ? 15.155 7.035 -9.573 1.00 69.94 107 THR A N 1
ATOM 789 C CA . THR A 1 107 ? 13.991 6.323 -10.081 1.00 69.94 107 THR A CA 1
ATOM 790 C C . THR A 1 107 ? 12.783 7.245 -10.267 1.00 69.94 107 THR A C 1
ATOM 792 O O . THR A 1 107 ? 12.742 8.373 -9.777 1.00 69.94 107 THR A O 1
ATOM 795 N N . ARG A 1 108 ? 11.803 6.789 -11.059 1.00 75.88 108 ARG A N 1
ATOM 796 C CA . ARG A 1 108 ? 10.517 7.483 -11.286 1.00 75.88 108 ARG A CA 1
ATOM 797 C C . ARG A 1 108 ? 9.360 6.711 -10.649 1.00 75.88 108 ARG A C 1
ATOM 799 O O . ARG A 1 108 ? 8.244 6.741 -11.177 1.00 75.88 108 ARG A O 1
ATOM 806 N N . GLY A 1 109 ? 9.664 5.969 -9.584 1.00 82.12 109 GLY A N 1
ATOM 807 C CA . GLY A 1 109 ? 8.712 5.151 -8.856 1.00 82.12 109 GLY A CA 1
ATOM 808 C C . GLY A 1 109 ? 7.610 6.014 -8.263 1.00 82.12 109 GLY A C 1
ATOM 809 O O . GLY A 1 109 ? 7.871 6.976 -7.545 1.00 82.12 109 GLY A O 1
ATOM 810 N N . GLN A 1 110 ? 6.360 5.694 -8.584 1.00 88.12 110 GLN A N 1
ATOM 811 C CA . GLN A 1 110 ? 5.206 6.420 -8.065 1.00 88.12 110 GLN A CA 1
ATOM 812 C C . GLN A 1 110 ? 4.215 5.460 -7.428 1.00 88.12 110 GLN A C 1
ATOM 814 O O . GLN A 1 110 ? 3.791 4.480 -8.046 1.00 88.12 110 GLN A O 1
ATOM 819 N N . VAL A 1 111 ? 3.804 5.776 -6.205 1.00 91.00 111 VAL A N 1
ATOM 820 C CA . VAL A 1 111 ? 2.714 5.099 -5.507 1.00 91.00 111 VAL A CA 1
ATOM 821 C C . VAL A 1 111 ? 1.715 6.154 -5.070 1.00 91.00 111 VAL A C 1
ATOM 823 O O . VAL A 1 111 ? 2.077 7.120 -4.406 1.00 91.00 111 VAL A O 1
ATOM 826 N N . SER A 1 112 ? 0.447 5.962 -5.428 1.00 94.00 112 SER A N 1
ATOM 827 C CA . SER A 1 112 ? -0.655 6.766 -4.911 1.00 94.00 112 SER A CA 1
ATOM 828 C C . SER A 1 112 ? -1.706 5.857 -4.305 1.00 94.00 112 SER A C 1
ATOM 830 O O . SER A 1 112 ? -2.255 4.985 -4.978 1.00 94.00 112 SER A O 1
ATOM 832 N N . CYS A 1 113 ? -1.974 6.063 -3.026 1.00 95.06 113 CYS A N 1
ATOM 833 C CA . CYS A 1 113 ? -2.878 5.265 -2.232 1.00 95.06 113 CYS A CA 1
ATOM 834 C C . CYS A 1 113 ? -4.026 6.103 -1.691 1.00 95.06 113 CYS A C 1
ATOM 836 O O . CYS A 1 113 ? -3.844 7.249 -1.287 1.00 95.06 113 CYS A O 1
ATOM 838 N N . VAL A 1 114 ? -5.204 5.495 -1.633 1.00 96.62 114 VAL A N 1
ATOM 839 C CA . VAL A 1 114 ? -6.379 6.036 -0.958 1.00 96.62 114 VAL A CA 1
ATOM 840 C C . VAL A 1 114 ? -6.790 5.067 0.138 1.00 96.62 114 VAL A C 1
ATOM 842 O O . VAL A 1 114 ? -7.003 3.882 -0.124 1.00 96.62 114 VAL A O 1
ATOM 845 N N . VAL A 1 115 ? -6.917 5.584 1.355 1.00 95.94 115 VAL A N 1
ATOM 846 C CA . VAL A 1 115 ? -7.421 4.868 2.525 1.00 95.94 115 VAL A CA 1
ATOM 847 C C . VAL A 1 115 ? -8.815 5.365 2.854 1.00 95.94 115 VAL A C 1
ATOM 849 O O . VAL A 1 115 ? -9.037 6.572 2.933 1.00 95.94 115 VAL A O 1
ATOM 852 N N . LYS A 1 116 ? -9.749 4.437 3.053 1.00 95.94 116 LYS A N 1
ATOM 853 C CA . LYS A 1 116 ? -11.136 4.717 3.432 1.00 95.94 116 LYS A CA 1
ATOM 854 C C . LYS A 1 116 ? -11.496 3.990 4.719 1.00 95.94 116 LYS A C 1
ATOM 856 O O . LYS A 1 116 ? -11.135 2.820 4.852 1.00 95.94 116 LYS A O 1
ATOM 861 N N . GLY A 1 117 ? -12.192 4.672 5.626 1.00 88.25 117 GLY A N 1
ATOM 862 C CA . GLY A 1 117 ? -12.710 4.100 6.874 1.00 88.25 117 GLY A CA 1
ATOM 863 C C . GLY A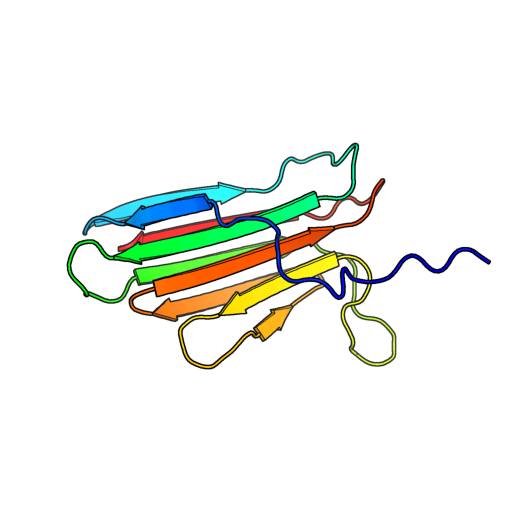 1 117 ? -14.210 4.194 7.024 1.00 88.25 117 GLY A C 1
ATOM 864 O O . GLY A 1 117 ? -14.858 4.870 6.194 1.00 88.25 117 GLY A O 1
#

pLDDT: mean 85.48, std 13.16, range [39.0, 97.31]

Secondary structure (DSSP, 8-state):
--------SPPS--EEEEEPTT-EEEEE--SS-SS-EEEEEEEEESSSPPEEEEEEEE-PPPPTTS---SSEEEEESSS--EEE-SEEEEEEEESEEEEEEEE-TT---EEEEEEE-

Organism: Lygus hesperus (NCBI:txid30085)

Radius of gyration: 14.25 Å; chains: 1; bounding box: 46×27×30 Å